Protein AF-A0A950PUA7-F1 (afdb_monomer_lite)

Foldseek 3Di:
DCLVAEAEDQDDQWDWDADPVRDIDIDGDDDDCNVPCVVVCALVNYEYEHEQDDPSLVVQQVVAWDQDRRYTYHYDDDDDD

Sequence (81 aa):
MAENVVIVSNRGPVSFSHDGDGTLVGHRGAGGIVSSVAPLVRDTGAAWMAAAISDADRAAASAGSIETEGFRFRMLAVDGD

Secondary structure (DSSP, 8-state):
--TT-EEEESS-SEEEEE-TTS-EEEEE--SHHHHHHHHHHTTTT-EEEEE--SHHHHHHHHT-EEEETTEEEEEE-PPP-

Radius of gyration: 12.46 Å; chains: 1; bounding box: 38×26×35 Å

pLDDT: mean 89.61, std 7.31, range [56.0, 95.0]

Structure (mmCIF, N/CA/C/O backbone):
data_AF-A0A950PUA7-F1
#
_entry.id   AF-A0A950PUA7-F1
#
loop_
_atom_site.group_PDB
_atom_site.id
_atom_site.type_symbol
_atom_site.label_atom_id
_atom_site.label_alt_id
_atom_site.label_comp_id
_atom_site.label_asym_id
_atom_site.label_entity_id
_atom_site.label_seq_id
_atom_site.pdbx_PDB_ins_code
_atom_site.Cartn_x
_atom_site.Cartn_y
_atom_site.Cartn_z
_atom_site.o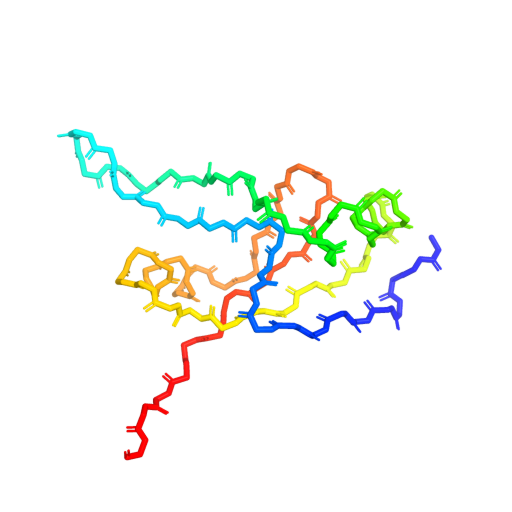ccupancy
_atom_site.B_iso_or_equiv
_atom_site.auth_seq_id
_atom_site.auth_comp_id
_atom_site.auth_asym_id
_atom_site.auth_atom_id
_atom_site.pdbx_PDB_model_num
ATOM 1 N N . MET A 1 1 ? -16.272 1.217 13.306 1.00 56.00 1 MET A N 1
ATOM 2 C CA . MET A 1 1 ? -17.629 1.229 12.706 1.00 56.00 1 MET A CA 1
ATOM 3 C C . MET A 1 1 ? -17.607 1.408 11.178 1.00 56.00 1 MET A C 1
ATOM 5 O O . MET A 1 1 ? -18.635 1.754 10.618 1.00 56.00 1 MET A O 1
ATOM 9 N N . ALA A 1 2 ? -16.498 1.134 10.470 1.00 64.88 2 ALA A N 1
ATOM 10 C CA . ALA A 1 2 ? -16.472 1.183 8.998 1.00 64.88 2 ALA A CA 1
ATOM 11 C C . ALA A 1 2 ? -16.182 -0.195 8.377 1.00 64.88 2 ALA A C 1
ATOM 13 O O . ALA A 1 2 ? -15.685 -0.288 7.262 1.00 64.88 2 ALA A O 1
ATOM 14 N N . GLU A 1 3 ? -16.511 -1.277 9.085 1.00 69.19 3 GLU A N 1
ATOM 15 C CA . GLU A 1 3 ? -16.302 -2.659 8.626 1.00 69.19 3 GLU A CA 1
ATOM 16 C C . GLU A 1 3 ? -17.025 -2.988 7.305 1.00 69.19 3 GLU A C 1
ATOM 18 O O . GLU A 1 3 ? -16.585 -3.862 6.566 1.00 69.19 3 GLU A O 1
ATOM 23 N N . ASN A 1 4 ? -18.072 -2.227 6.961 1.00 87.62 4 ASN A N 1
ATOM 24 C CA . ASN A 1 4 ? -18.812 -2.334 5.699 1.00 87.62 4 ASN A CA 1
ATOM 25 C C . ASN A 1 4 ? -18.356 -1.319 4.631 1.00 87.62 4 ASN A C 1
ATOM 27 O O . ASN A 1 4 ? -19.077 -1.078 3.663 1.00 87.62 4 ASN A O 1
ATOM 31 N N . VAL A 1 5 ? -17.194 -0.683 4.809 1.00 93.75 5 VAL A N 1
ATOM 32 C CA . VAL A 1 5 ? -16.634 0.274 3.847 1.00 93.75 5 VAL A CA 1
ATOM 33 C C . VAL A 1 5 ? -15.514 -0.385 3.053 1.00 93.75 5 VAL A C 1
ATOM 35 O O . VAL A 1 5 ? -14.556 -0.917 3.615 1.00 93.75 5 VAL A O 1
ATOM 38 N N . VAL A 1 6 ? -15.623 -0.289 1.728 1.00 94.31 6 VAL A N 1
ATOM 39 C CA . VAL A 1 6 ? -14.562 -0.666 0.793 1.00 94.31 6 VAL A CA 1
ATOM 40 C C . VAL A 1 6 ? -14.135 0.570 0.016 1.00 94.31 6 VAL A C 1
ATOM 42 O O . VAL A 1 6 ? -14.955 1.226 -0.624 1.00 94.31 6 VAL A O 1
ATOM 45 N N . ILE A 1 7 ? -12.844 0.878 0.060 1.00 93.88 7 ILE A N 1
ATOM 46 C CA . ILE A 1 7 ? -12.223 1.916 -0.760 1.00 93.88 7 ILE A CA 1
ATOM 47 C C . ILE A 1 7 ? -11.543 1.233 -1.936 1.00 93.88 7 ILE A C 1
ATOM 49 O O . ILE A 1 7 ? -10.790 0.278 -1.753 1.00 93.88 7 ILE A O 1
ATOM 53 N N . VAL A 1 8 ? -11.781 1.739 -3.142 1.00 94.56 8 VAL A N 1
ATOM 54 C CA . VAL A 1 8 ? -11.106 1.277 -4.356 1.00 94.56 8 VAL A CA 1
ATOM 55 C C . VAL A 1 8 ? -10.459 2.477 -5.027 1.00 94.56 8 VAL A C 1
ATOM 57 O O . VAL A 1 8 ? -11.132 3.451 -5.362 1.00 94.56 8 VAL A O 1
ATOM 60 N N . SER A 1 9 ? -9.145 2.426 -5.211 1.00 92.38 9 SER A N 1
ATOM 61 C CA . SER A 1 9 ? -8.385 3.473 -5.895 1.00 92.38 9 SER A CA 1
ATOM 62 C C . SER A 1 9 ? -7.206 2.867 -6.640 1.00 92.38 9 SER A C 1
ATOM 64 O O . SER A 1 9 ? -6.691 1.825 -6.254 1.00 92.38 9 SER A O 1
ATOM 66 N N . ASN A 1 10 ? -6.732 3.530 -7.698 1.00 91.06 10 ASN A N 1
ATOM 67 C CA . ASN A 1 10 ? -5.611 3.004 -8.483 1.00 91.06 10 ASN A CA 1
ATOM 68 C C . ASN A 1 10 ? -4.342 2.792 -7.633 1.00 91.06 10 ASN A C 1
ATOM 70 O O . ASN A 1 10 ? -3.643 1.801 -7.794 1.00 91.06 10 ASN A O 1
ATOM 74 N N . ARG A 1 11 ? -4.068 3.710 -6.695 1.00 89.38 11 ARG A N 1
ATOM 75 C CA . ARG A 1 11 ? -2.983 3.591 -5.710 1.00 89.38 11 ARG A CA 1
ATOM 76 C C . ARG A 1 11 ? -3.562 3.483 -4.307 1.00 89.38 11 ARG A C 1
ATOM 78 O O . ARG A 1 11 ? -4.476 4.240 -3.971 1.00 89.38 11 ARG A O 1
ATOM 85 N N . GLY A 1 12 ? -3.029 2.555 -3.521 1.00 90.31 12 GLY A N 1
ATOM 86 C CA . GLY A 1 12 ? -3.432 2.307 -2.140 1.00 90.31 12 GLY A CA 1
ATOM 87 C C . GLY A 1 12 ? -2.626 3.120 -1.121 1.00 90.31 12 GLY A C 1
ATOM 88 O O . GLY A 1 12 ? -1.779 3.934 -1.498 1.00 90.31 12 GLY A O 1
ATOM 89 N N . PRO A 1 13 ? -2.866 2.887 0.180 1.00 90.81 13 PRO A N 1
AT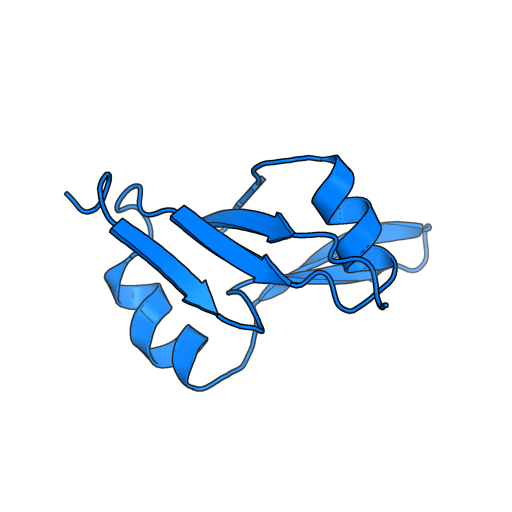OM 90 C CA . PRO A 1 13 ? -2.163 3.563 1.264 1.00 90.81 13 PRO A CA 1
ATOM 91 C C . PRO A 1 13 ? -0.737 3.034 1.467 1.00 90.81 13 PRO A C 1
ATOM 93 O O . PRO A 1 13 ? 0.023 3.641 2.217 1.00 90.81 13 PRO A O 1
ATOM 96 N N . VAL A 1 14 ? -0.374 1.932 0.802 1.00 91.12 14 VAL A N 1
ATOM 97 C CA . VAL A 1 14 ? 0.932 1.269 0.869 1.00 91.12 14 VAL A CA 1
ATOM 98 C C . VAL A 1 14 ? 1.365 0.862 -0.543 1.00 91.12 14 VAL A C 1
ATOM 100 O O . VAL A 1 14 ? 0.543 0.382 -1.323 1.00 91.12 14 VAL A O 1
ATOM 103 N N . SER A 1 15 ? 2.643 1.048 -0.862 1.00 90.50 15 SER A N 1
ATOM 104 C CA . SER A 1 15 ? 3.331 0.503 -2.045 1.00 90.50 15 SER A CA 1
ATOM 105 C C . SER A 1 15 ? 4.513 -0.352 -1.610 1.00 90.50 15 SER A C 1
ATOM 107 O O . SER A 1 15 ? 5.054 -0.108 -0.533 1.00 90.50 15 SER A O 1
ATOM 109 N N . PHE A 1 16 ? 4.963 -1.288 -2.438 1.00 92.19 16 PHE A N 1
ATOM 110 C CA . PHE A 1 16 ? 6.065 -2.179 -2.080 1.00 92.19 16 PHE A CA 1
ATOM 111 C C . PHE A 1 16 ? 7.316 -1.973 -2.927 1.00 92.19 16 PHE A C 1
ATOM 113 O O . PHE A 1 16 ? 7.260 -1.584 -4.092 1.00 92.19 16 PHE A O 1
ATOM 120 N N . SER A 1 17 ? 8.461 -2.282 -2.328 1.00 94.94 17 SER A N 1
ATOM 121 C CA . SER A 1 17 ? 9.739 -2.448 -3.018 1.00 94.94 17 SER A CA 1
ATOM 122 C C . SER A 1 17 ? 10.509 -3.612 -2.402 1.00 94.94 17 SER A C 1
ATOM 124 O O . SER A 1 17 ? 10.209 -4.030 -1.286 1.00 94.94 17 SER A O 1
ATOM 126 N N . HIS A 1 18 ? 11.531 -4.104 -3.097 1.00 94.94 18 HIS A N 1
ATOM 127 C CA . HIS A 1 18 ? 12.541 -4.957 -2.473 1.00 94.94 18 HIS A CA 1
ATOM 128 C C . HIS A 1 18 ? 13.657 -4.078 -1.899 1.00 94.94 18 HIS A C 1
ATOM 130 O O . HIS A 1 18 ? 14.005 -3.061 -2.506 1.00 94.94 18 HIS A O 1
ATOM 136 N N . ASP A 1 19 ? 14.179 -4.426 -0.728 1.00 94.88 19 ASP A N 1
ATOM 137 C CA . ASP A 1 19 ? 15.386 -3.810 -0.177 1.00 94.88 19 ASP A CA 1
ATOM 138 C C . ASP A 1 19 ? 16.670 -4.453 -0.741 1.00 94.88 19 ASP A C 1
ATOM 140 O O . ASP A 1 19 ? 16.624 -5.255 -1.677 1.00 94.88 19 ASP A O 1
ATOM 144 N N . GLY A 1 20 ? 17.832 -4.070 -0.198 1.00 94.06 20 GLY A N 1
ATOM 145 C CA . GLY A 1 20 ? 19.137 -4.564 -0.652 1.00 94.06 20 GLY A CA 1
ATOM 146 C C . GLY A 1 20 ? 19.349 -6.071 -0.465 1.00 94.06 20 GLY A C 1
ATOM 147 O O . GLY A 1 20 ? 20.156 -6.648 -1.190 1.00 94.06 20 GLY A O 1
ATOM 148 N N . ASP A 1 21 ? 18.594 -6.700 0.438 1.00 95.00 21 ASP A N 1
ATOM 149 C CA . ASP A 1 21 ? 18.657 -8.137 0.722 1.00 95.00 21 ASP A CA 1
ATOM 150 C C . ASP A 1 21 ? 17.564 -8.919 -0.034 1.00 95.00 21 ASP A C 1
ATOM 152 O O . ASP A 1 21 ? 17.439 -10.136 0.113 1.00 95.00 21 ASP A O 1
ATOM 156 N N . GLY A 1 22 ? 16.765 -8.236 -0.863 1.00 93.12 22 GLY A N 1
ATOM 157 C CA . GLY A 1 22 ? 15.644 -8.830 -1.589 1.00 93.12 22 GLY A CA 1
ATOM 158 C C . GLY A 1 22 ? 14.393 -9.030 -0.730 1.00 93.12 22 GLY A C 1
ATOM 159 O O . GLY A 1 22 ? 13.468 -9.719 -1.158 1.00 93.12 22 GLY A O 1
ATOM 160 N N . THR A 1 23 ? 14.332 -8.434 0.463 1.00 93.56 23 THR A N 1
ATOM 161 C CA . THR A 1 23 ? 13.155 -8.504 1.333 1.00 93.56 23 THR A CA 1
ATOM 162 C C . THR A 1 23 ? 12.097 -7.521 0.853 1.00 93.56 23 THR A C 1
ATOM 164 O O . THR A 1 23 ? 12.397 -6.385 0.487 1.00 93.56 23 THR A O 1
ATOM 167 N N . LEU A 1 24 ? 10.834 -7.948 0.855 1.00 92.50 24 LEU A N 1
ATOM 168 C CA . LEU A 1 24 ? 9.710 -7.098 0.483 1.00 92.50 24 LEU A CA 1
ATOM 169 C C . LEU A 1 24 ? 9.393 -6.106 1.613 1.00 92.50 24 LEU A C 1
ATOM 171 O O . LEU A 1 24 ? 9.036 -6.509 2.720 1.00 92.50 24 LEU A O 1
ATOM 175 N N . VAL A 1 25 ? 9.478 -4.809 1.322 1.00 92.56 25 VAL A N 1
ATOM 176 C CA . VAL A 1 25 ? 9.250 -3.722 2.282 1.00 92.56 25 VAL A CA 1
ATOM 177 C C . VAL A 1 25 ? 8.099 -2.839 1.810 1.00 92.56 25 VAL A C 1
ATOM 179 O O . VAL A 1 25 ? 8.035 -2.437 0.647 1.00 92.56 25 VAL A O 1
ATOM 182 N N . GLY A 1 26 ? 7.173 -2.551 2.727 1.00 90.50 26 GLY A N 1
ATOM 183 C CA . GLY A 1 26 ? 6.050 -1.648 2.497 1.00 90.50 26 GLY A CA 1
ATOM 184 C C . GLY A 1 26 ? 6.410 -0.198 2.808 1.00 90.50 26 GLY A C 1
ATOM 185 O O . GLY A 1 26 ? 7.037 0.096 3.823 1.00 90.50 26 GLY A O 1
ATOM 186 N N . HIS A 1 27 ? 5.951 0.711 1.957 1.00 89.56 27 HIS A N 1
ATOM 187 C CA . HIS A 1 27 ? 6.120 2.153 2.092 1.00 89.56 27 HIS A CA 1
ATOM 188 C C . HIS A 1 27 ? 4.764 2.825 2.092 1.00 89.56 27 HIS A C 1
ATOM 190 O O . HIS A 1 27 ? 3.930 2.552 1.227 1.00 89.56 27 HIS A O 1
ATOM 196 N N . ARG A 1 28 ? 4.554 3.752 3.023 1.00 88.12 28 ARG A N 1
ATOM 197 C CA . ARG A 1 28 ? 3.329 4.542 3.061 1.00 88.12 28 ARG A CA 1
ATOM 198 C C . ARG A 1 28 ? 3.184 5.364 1.780 1.00 88.12 28 ARG A C 1
ATOM 200 O O . ARG A 1 28 ? 4.056 6.156 1.426 1.00 88.12 28 ARG A O 1
ATOM 207 N N . GLY A 1 29 ? 2.048 5.209 1.113 1.00 84.69 29 GLY A N 1
ATOM 208 C CA . GLY A 1 29 ? 1.702 5.963 -0.081 1.00 84.69 29 GLY A CA 1
ATOM 209 C C . GLY A 1 29 ? 1.593 7.458 0.218 1.00 84.69 29 GLY A C 1
ATOM 210 O O . GLY A 1 29 ? 0.901 7.879 1.147 1.00 84.69 29 GLY A O 1
ATOM 211 N N . ALA A 1 30 ? 2.249 8.276 -0.600 1.00 77.69 30 ALA A N 1
ATOM 212 C CA . ALA A 1 30 ? 2.083 9.723 -0.596 1.00 77.69 30 ALA A CA 1
ATOM 213 C C . ALA A 1 30 ? 1.155 10.119 -1.755 1.00 77.69 30 ALA A C 1
ATOM 215 O O . ALA A 1 30 ? 1.470 9.902 -2.923 1.00 77.69 30 ALA A O 1
ATOM 216 N N . GLY A 1 31 ? -0.020 10.669 -1.447 1.00 84.62 31 GLY A N 1
ATOM 217 C CA . GLY A 1 31 ? -0.977 11.122 -2.458 1.00 84.62 31 GLY A CA 1
ATOM 218 C C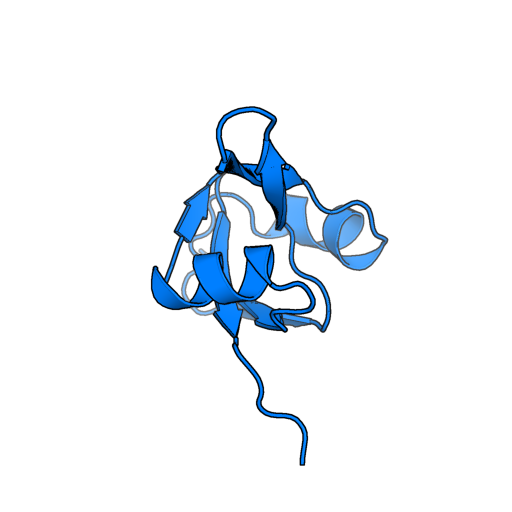 . GLY A 1 31 ? -2.248 11.689 -1.836 1.00 84.62 31 GLY A C 1
ATOM 219 O O . GLY A 1 31 ? -2.585 11.338 -0.710 1.00 84.62 31 GLY A O 1
ATOM 220 N N . GLY A 1 32 ? -2.962 12.550 -2.569 1.00 87.25 32 GLY A N 1
ATOM 221 C CA . GLY A 1 32 ? -4.121 13.292 -2.050 1.00 87.25 32 GLY A CA 1
ATOM 222 C C . GLY A 1 32 ? -5.244 12.413 -1.488 1.00 87.25 32 GLY A C 1
ATOM 223 O O . GLY A 1 32 ? -5.806 12.727 -0.444 1.00 87.25 32 GLY A O 1
ATOM 224 N N . ILE A 1 33 ? -5.543 11.280 -2.132 1.00 88.00 33 ILE A N 1
ATOM 225 C CA . ILE A 1 33 ? -6.537 10.317 -1.625 1.00 88.00 33 ILE A CA 1
ATOM 226 C C . ILE A 1 33 ? -6.032 9.646 -0.345 1.00 88.00 33 ILE A C 1
ATOM 228 O O . ILE A 1 33 ? -6.765 9.563 0.632 1.00 88.00 33 ILE A O 1
ATOM 232 N N . VAL A 1 34 ? -4.770 9.209 -0.312 1.00 89.50 34 VAL A N 1
ATOM 233 C CA . VAL A 1 34 ? -4.197 8.582 0.887 1.00 89.50 34 VAL A CA 1
ATOM 234 C C . VAL A 1 34 ? -4.173 9.570 2.051 1.00 89.50 34 VAL A C 1
ATOM 236 O O . VAL A 1 34 ? -4.603 9.231 3.145 1.00 89.50 34 VAL A O 1
ATOM 239 N N . SER A 1 35 ? -3.743 10.813 1.838 1.00 90.12 35 SER A N 1
ATOM 240 C CA . SER A 1 35 ? -3.684 11.808 2.912 1.00 90.12 35 SER A CA 1
ATOM 241 C C . SER A 1 35 ? -5.062 12.240 3.419 1.00 90.12 35 SER A C 1
ATOM 243 O O . SER A 1 35 ? -5.195 12.499 4.612 1.00 90.12 35 SER A O 1
ATOM 245 N N . SER A 1 36 ? -6.077 12.300 2.551 1.00 92.06 36 SER A N 1
ATOM 246 C CA . SER A 1 36 ? -7.438 12.707 2.933 1.00 92.06 36 SER A CA 1
ATOM 247 C C . SER A 1 36 ? -8.272 11.572 3.528 1.00 92.06 36 SER A C 1
ATOM 249 O O . SER A 1 36 ? -8.980 11.789 4.506 1.00 92.06 36 SER A O 1
ATOM 251 N N . VAL A 1 37 ? -8.187 10.362 2.968 1.00 91.81 37 VAL A N 1
ATOM 252 C CA . VAL A 1 37 ? -9.058 9.237 3.339 1.00 91.81 37 VAL A CA 1
ATOM 253 C C . VAL A 1 37 ? -8.445 8.379 4.439 1.00 91.81 37 VAL A C 1
ATOM 255 O O . VAL A 1 37 ? -9.163 7.946 5.336 1.00 91.81 37 VAL A O 1
ATOM 258 N N . ALA A 1 38 ? -7.127 8.149 4.426 1.00 90.69 38 ALA A N 1
ATOM 259 C CA . ALA A 1 38 ? -6.496 7.220 5.365 1.00 90.69 38 ALA A CA 1
ATOM 260 C C . ALA A 1 38 ? -6.744 7.561 6.852 1.00 90.69 38 ALA A C 1
ATOM 262 O O . ALA A 1 38 ? -7.047 6.638 7.606 1.00 90.69 38 ALA A O 1
ATOM 263 N N . PRO A 1 39 ? -6.711 8.835 7.305 1.00 91.81 39 PRO A N 1
ATOM 264 C CA . PRO A 1 39 ? -7.031 9.169 8.696 1.00 91.81 39 PRO A CA 1
ATOM 265 C C . PRO A 1 39 ? -8.471 8.834 9.107 1.00 91.81 39 PRO A C 1
ATOM 267 O O . PRO A 1 39 ? -8.727 8.620 10.286 1.00 91.81 39 PRO A O 1
ATOM 270 N N . LEU A 1 40 ? -9.407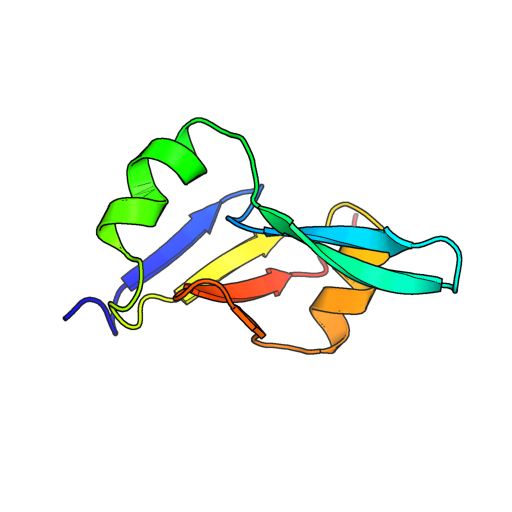 8.790 8.153 1.00 91.94 40 LEU A N 1
ATOM 271 C CA . LEU A 1 40 ? -10.827 8.533 8.413 1.00 91.94 40 LEU A CA 1
ATOM 272 C C . LEU A 1 40 ? -11.138 7.043 8.573 1.00 91.94 40 LEU A C 1
ATOM 274 O O . LEU A 1 40 ? -12.148 6.691 9.178 1.00 91.94 40 LEU A O 1
ATOM 278 N N . VAL A 1 41 ? -10.300 6.175 7.999 1.00 91.50 41 VAL A N 1
ATOM 279 C CA . VAL A 1 41 ? -10.562 4.729 7.913 1.00 91.50 41 VAL A CA 1
ATOM 280 C C . VAL A 1 41 ? -9.538 3.862 8.638 1.00 91.50 41 VAL A C 1
ATOM 282 O O . VAL A 1 41 ? -9.747 2.655 8.771 1.00 91.50 41 VAL A O 1
ATOM 285 N N . ARG A 1 42 ? -8.457 4.451 9.148 1.00 91.12 42 ARG A N 1
ATOM 286 C CA . ARG A 1 42 ? -7.495 3.757 10.007 1.00 91.12 42 ARG A CA 1
ATOM 287 C C . ARG A 1 42 ? -8.196 3.152 11.229 1.00 91.12 42 ARG A C 1
ATOM 289 O O . ARG A 1 42 ? -9.031 3.803 11.847 1.00 91.12 42 ARG A O 1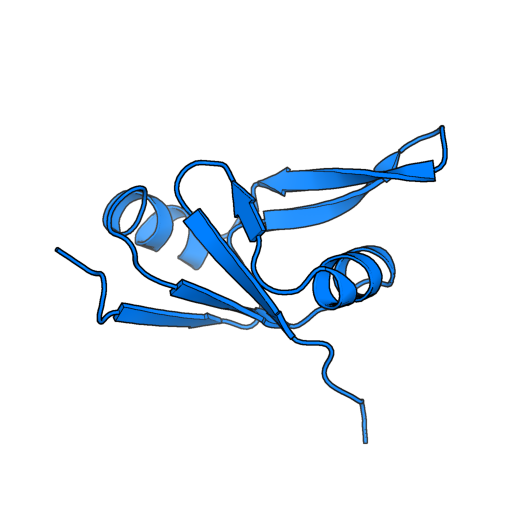
ATOM 296 N N . ASP A 1 43 ? -7.871 1.904 11.547 1.00 92.38 43 ASP A N 1
ATOM 297 C CA . ASP A 1 43 ? -8.393 1.124 12.680 1.00 92.38 43 ASP A CA 1
ATOM 298 C C . ASP A 1 43 ? -9.921 0.919 12.674 1.00 92.38 43 ASP A C 1
ATOM 300 O O . ASP A 1 43 ? -10.512 0.442 13.641 1.00 92.38 43 ASP A O 1
ATOM 304 N N . THR A 1 44 ? -10.599 1.250 11.570 1.00 92.81 44 THR A N 1
ATOM 305 C CA . THR A 1 44 ? -12.066 1.168 11.490 1.00 92.81 44 THR A CA 1
ATOM 306 C C . THR A 1 44 ? -12.599 -0.181 11.011 1.00 92.81 44 THR A C 1
ATOM 308 O O . THR A 1 44 ? -13.813 -0.407 11.111 1.00 92.81 44 THR A O 1
ATOM 311 N N . GLY A 1 45 ? -11.716 -1.031 10.475 1.00 91.31 45 GLY A N 1
ATOM 312 C CA . GLY A 1 45 ? -12.042 -2.289 9.799 1.00 91.31 45 GLY A CA 1
ATOM 313 C C . GLY A 1 45 ? -12.344 -2.158 8.301 1.00 91.31 45 GLY A C 1
ATOM 314 O O . GLY A 1 45 ? -12.601 -3.177 7.662 1.00 91.31 45 GLY A O 1
ATOM 315 N N . ALA A 1 46 ? -12.309 -0.944 7.736 1.00 93.75 46 ALA A N 1
ATOM 316 C CA . ALA A 1 46 ? -12.508 -0.730 6.304 1.00 93.75 46 ALA A CA 1
ATOM 317 C C . ALA A 1 46 ? -11.445 -1.457 5.464 1.00 93.75 46 ALA A C 1
ATOM 319 O O . ALA A 1 46 ? -10.270 -1.508 5.841 1.00 93.75 46 ALA A O 1
ATOM 320 N N . ALA A 1 47 ? -11.854 -1.974 4.305 1.00 93.38 47 ALA A N 1
ATOM 321 C CA . ALA A 1 47 ? -10.954 -2.616 3.354 1.00 93.38 47 ALA A CA 1
ATOM 322 C C . ALA A 1 47 ? -10.539 -1.642 2.246 1.00 93.38 47 ALA A C 1
ATOM 324 O O . ALA A 1 47 ? -11.375 -0.934 1.686 1.00 93.38 47 ALA A O 1
ATOM 325 N N . TRP A 1 48 ? -9.259 -1.642 1.880 1.00 94.06 48 TRP A N 1
ATOM 326 C CA . TRP A 1 48 ? -8.746 -0.844 0.766 1.00 94.06 48 TRP A CA 1
ATOM 327 C C . TRP A 1 48 ? -8.192 -1.739 -0.347 1.00 94.06 48 TRP A C 1
ATOM 329 O O . TRP A 1 48 ? -7.253 -2.499 -0.138 1.00 94.06 48 TRP A O 1
ATOM 339 N N . MET A 1 49 ? -8.754 -1.633 -1.547 1.00 94.38 49 MET A N 1
ATOM 340 C CA . MET A 1 49 ? -8.293 -2.335 -2.745 1.00 94.38 49 MET A CA 1
ATOM 341 C C . MET A 1 49 ? -7.519 -1.379 -3.658 1.00 94.38 49 MET A C 1
ATOM 343 O O . MET A 1 49 ? -7.992 -0.272 -3.938 1.00 94.38 49 MET A O 1
ATOM 347 N N . ALA A 1 50 ? -6.352 -1.803 -4.142 1.00 94.25 50 ALA A N 1
ATOM 348 C CA . ALA A 1 50 ? -5.558 -1.034 -5.100 1.00 94.25 50 ALA A CA 1
ATOM 349 C C . ALA A 1 50 ? -4.880 -1.926 -6.141 1.00 94.25 50 ALA A C 1
ATOM 351 O O . ALA A 1 50 ? -4.675 -3.112 -5.898 1.00 94.25 50 ALA A O 1
ATOM 352 N N . ALA A 1 51 ? -4.540 -1.365 -7.301 1.00 94.00 51 ALA A N 1
ATOM 353 C CA . ALA A 1 51 ? -3.858 -2.109 -8.353 1.00 94.00 51 ALA A CA 1
ATOM 354 C C . ALA A 1 51 ? -2.395 -2.383 -7.973 1.00 94.00 51 ALA A C 1
ATOM 356 O O . ALA A 1 51 ? -1.700 -1.503 -7.464 1.00 94.00 51 ALA A O 1
ATOM 357 N N . ALA A 1 52 ? -1.919 -3.592 -8.269 1.00 94.38 52 ALA A N 1
ATOM 358 C CA . ALA A 1 52 ? -0.504 -3.921 -8.227 1.00 94.38 52 ALA A CA 1
ATOM 359 C C . ALA A 1 52 ? 0.183 -3.358 -9.478 1.00 94.38 52 ALA A C 1
ATOM 361 O O . ALA A 1 52 ? -0.057 -3.833 -10.590 1.00 94.38 52 ALA A O 1
ATOM 362 N N . ILE A 1 53 ? 1.006 -2.322 -9.300 1.00 91.31 53 ILE A N 1
ATOM 363 C CA . ILE A 1 53 ? 1.629 -1.587 -10.411 1.00 91.31 53 ILE A CA 1
ATOM 364 C C . ILE A 1 53 ? 3.045 -2.102 -10.678 1.00 91.31 53 ILE A C 1
ATOM 366 O O . ILE A 1 53 ? 3.424 -2.272 -11.834 1.00 91.31 53 ILE A O 1
ATOM 370 N N . SER A 1 54 ? 3.825 -2.342 -9.624 1.00 92.69 54 SER A N 1
ATOM 371 C CA . SER A 1 54 ? 5.192 -2.864 -9.721 1.00 92.69 54 SER A CA 1
ATOM 372 C C . SER A 1 54 ? 5.257 -4.378 -9.509 1.00 92.69 54 SER A C 1
ATOM 374 O O . SER A 1 54 ? 4.335 -4.980 -8.958 1.00 92.69 54 SER A O 1
ATOM 376 N N . ASP A 1 55 ? 6.382 -4.996 -9.874 1.00 93.56 55 ASP A N 1
ATOM 377 C CA . ASP A 1 55 ? 6.633 -6.415 -9.588 1.00 93.56 55 ASP A CA 1
ATOM 378 C C . ASP A 1 55 ? 6.617 -6.711 -8.081 1.00 93.56 55 ASP A C 1
ATOM 380 O O . ASP A 1 55 ? 6.112 -7.747 -7.653 1.00 93.56 55 ASP A O 1
ATOM 384 N N . ALA A 1 56 ? 7.096 -5.771 -7.260 1.00 94.19 56 ALA A N 1
ATOM 385 C CA . ALA A 1 56 ? 7.012 -5.867 -5.806 1.00 94.19 56 ALA A CA 1
ATOM 386 C C . ALA A 1 56 ? 5.553 -5.802 -5.317 1.00 94.19 56 ALA A C 1
ATOM 388 O O . ALA A 1 56 ? 5.155 -6.591 -4.460 1.00 94.19 56 ALA A O 1
ATOM 389 N N . ASP A 1 57 ? 4.719 -4.934 -5.899 1.00 93.25 57 ASP A N 1
ATOM 390 C CA . ASP A 1 57 ? 3.285 -4.912 -5.584 1.00 93.25 57 ASP A CA 1
ATOM 391 C C . ASP A 1 57 ? 2.589 -6.210 -6.025 1.00 93.25 57 ASP A C 1
ATOM 393 O O . ASP A 1 57 ? 1.685 -6.689 -5.342 1.00 93.25 57 ASP A O 1
ATOM 397 N N . ARG A 1 58 ? 3.005 -6.808 -7.151 1.00 93.75 58 ARG A N 1
ATOM 398 C CA . ARG A 1 58 ? 2.483 -8.103 -7.624 1.00 93.75 58 ARG A CA 1
ATOM 399 C C . ARG A 1 58 ? 2.896 -9.247 -6.697 1.00 93.75 58 ARG A C 1
ATOM 401 O O . ARG A 1 58 ? 2.065 -10.102 -6.393 1.00 93.75 58 ARG A O 1
ATOM 408 N N . ALA A 1 59 ? 4.125 -9.232 -6.182 1.00 92.69 59 ALA A N 1
ATOM 409 C CA . ALA A 1 59 ? 4.559 -10.158 -5.139 1.00 92.69 59 ALA A CA 1
ATOM 410 C C . ALA A 1 59 ? 3.707 -9.990 -3.869 1.00 92.69 59 ALA A C 1
ATOM 412 O O . ALA A 1 59 ? 3.188 -10.976 -3.344 1.00 92.69 59 ALA A O 1
ATOM 413 N N . ALA A 1 60 ? 3.455 -8.751 -3.436 1.00 91.12 60 ALA A N 1
ATOM 414 C CA . ALA A 1 60 ? 2.562 -8.466 -2.314 1.00 91.12 60 ALA A CA 1
ATOM 415 C C . ALA A 1 60 ? 1.120 -8.946 -2.565 1.00 91.12 60 ALA A C 1
ATOM 417 O O . ALA A 1 60 ? 0.478 -9.469 -1.657 1.00 91.12 60 ALA A O 1
ATOM 418 N N . ALA A 1 61 ? 0.610 -8.825 -3.796 1.00 93.25 61 ALA A N 1
ATOM 419 C CA . ALA A 1 61 ? -0.729 -9.292 -4.163 1.00 93.25 61 ALA A CA 1
ATOM 420 C C . ALA A 1 61 ? -0.915 -10.800 -3.944 1.00 93.25 61 ALA A C 1
ATOM 422 O O . ALA A 1 61 ? -2.008 -11.235 -3.573 1.00 93.25 61 ALA A O 1
ATOM 423 N N . SER A 1 62 ? 0.151 -11.590 -4.112 1.00 91.19 62 SER A N 1
ATOM 424 C CA . SER A 1 62 ? 0.121 -13.038 -3.871 1.00 91.19 62 SER A CA 1
ATOM 425 C C . SER A 1 62 ? -0.073 -13.407 -2.392 1.00 91.19 62 SER A C 1
ATOM 427 O O . SER A 1 62 ? -0.593 -14.481 -2.098 1.00 91.19 62 SER A O 1
ATOM 429 N N . ALA A 1 63 ? 0.259 -12.501 -1.463 1.00 87.56 63 ALA A N 1
ATOM 430 C CA . ALA A 1 63 ? 0.050 -12.691 -0.027 1.00 87.56 63 ALA A CA 1
ATOM 431 C C . ALA A 1 63 ? -1.415 -12.484 0.409 1.00 87.56 63 ALA A C 1
ATOM 433 O O . ALA A 1 63 ? -1.784 -12.830 1.531 1.00 87.56 63 ALA A O 1
ATOM 434 N N . GLY A 1 64 ? -2.273 -11.942 -0.464 1.00 90.19 64 GLY A N 1
ATOM 435 C CA . GLY A 1 64 ? -3.685 -11.707 -0.170 1.00 90.19 64 GLY A CA 1
ATOM 436 C C . GLY A 1 64 ? -3.941 -10.404 0.595 1.00 90.19 64 GLY A C 1
ATOM 437 O O . GLY A 1 64 ? -3.502 -9.333 0.179 1.00 90.19 64 GLY A O 1
ATOM 438 N N . SER A 1 65 ? -4.749 -10.474 1.658 1.00 90.50 65 SER A N 1
ATOM 439 C CA . SER A 1 65 ? -5.055 -9.308 2.497 1.00 90.50 65 SER A CA 1
ATOM 440 C C . SER A 1 65 ? -3.907 -9.047 3.464 1.00 90.50 65 SER A C 1
ATOM 442 O O . SER A 1 65 ? -3.481 -9.952 4.175 1.00 90.50 65 SER A O 1
ATOM 444 N N . ILE A 1 66 ? -3.461 -7.800 3.532 1.00 88.69 66 ILE A N 1
ATOM 445 C CA . ILE A 1 66 ? -2.370 -7.349 4.390 1.00 88.69 66 ILE A CA 1
ATOM 446 C C . ILE A 1 66 ? -2.955 -6.390 5.424 1.00 88.69 66 ILE A C 1
ATOM 448 O O . ILE A 1 66 ? -3.698 -5.465 5.083 1.00 88.69 66 ILE A O 1
ATOM 452 N N . GLU A 1 67 ? -2.624 -6.619 6.692 1.00 89.94 67 GLU A N 1
ATOM 453 C CA . GLU A 1 67 ? -2.938 -5.696 7.779 1.00 89.94 67 GLU A CA 1
ATOM 454 C C . GLU A 1 67 ? -1.654 -4.986 8.216 1.00 89.94 67 GLU A C 1
ATOM 456 O O . GLU A 1 67 ? -0.709 -5.614 8.686 1.00 89.94 67 GLU A O 1
ATOM 461 N N . THR A 1 68 ? -1.587 -3.673 7.999 1.00 84.88 68 THR A N 1
ATOM 462 C CA . THR A 1 68 ? -0.427 -2.848 8.369 1.00 84.88 68 THR A CA 1
ATOM 463 C C . THR A 1 68 ? -0.843 -1.399 8.581 1.00 84.88 68 THR A C 1
ATOM 465 O O . THR A 1 68 ? -1.800 -0.932 7.969 1.00 84.88 68 THR A O 1
ATOM 468 N N . GLU A 1 69 ? -0.141 -0.678 9.455 1.00 82.62 69 GLU A N 1
ATOM 469 C CA . GLU A 1 69 ? -0.430 0.724 9.804 1.00 82.62 69 GLU A CA 1
ATOM 470 C C . GLU A 1 69 ? -1.907 1.023 10.158 1.00 82.62 69 GLU A C 1
ATOM 472 O O . GLU A 1 69 ? -2.399 2.136 9.937 1.00 82.62 69 GLU A O 1
ATOM 477 N N . GLY A 1 70 ? -2.627 0.031 10.695 1.00 87.88 70 GLY A N 1
ATOM 478 C CA . GLY A 1 70 ? -4.054 0.148 11.012 1.00 87.88 70 GLY A CA 1
ATOM 479 C C . GLY A 1 70 ? -4.985 0.068 9.796 1.00 87.88 70 GLY A C 1
ATOM 480 O O . GLY A 1 70 ? -6.164 0.409 9.888 1.00 87.88 70 GLY A O 1
ATOM 481 N N . PHE A 1 71 ? -4.482 -0.359 8.638 1.00 88.50 71 PHE A N 1
ATOM 482 C CA . PHE A 1 71 ? -5.265 -0.590 7.427 1.00 88.50 71 PHE A CA 1
ATOM 483 C C . PHE A 1 71 ? -5.378 -2.078 7.142 1.00 88.50 71 PHE A C 1
ATOM 485 O O . PHE A 1 71 ? -4.383 -2.797 7.191 1.00 88.50 71 PHE A O 1
ATOM 492 N N . ARG A 1 72 ? -6.573 -2.508 6.736 1.00 92.62 72 ARG A N 1
ATOM 493 C CA . ARG A 1 72 ? -6.756 -3.748 5.988 1.00 92.62 72 ARG A CA 1
ATOM 494 C C . ARG A 1 72 ? -6.757 -3.400 4.510 1.00 92.62 72 ARG A C 1
ATOM 496 O O . ARG A 1 72 ? -7.630 -2.662 4.051 1.00 92.62 72 ARG A O 1
ATOM 503 N N . PHE A 1 73 ? -5.803 -3.914 3.748 1.00 91.69 73 PHE A N 1
ATOM 504 C CA . PHE A 1 73 ? -5.745 -3.640 2.318 1.00 91.69 73 PHE A CA 1
ATOM 505 C C . PHE A 1 73 ? -5.355 -4.869 1.503 1.00 91.69 73 PHE A C 1
ATOM 507 O O . PHE A 1 73 ? -4.807 -5.836 2.026 1.00 91.69 73 PHE A O 1
ATOM 514 N N . ARG A 1 74 ? -5.651 -4.834 0.206 1.00 93.25 74 ARG A N 1
ATOM 515 C CA . ARG A 1 74 ? -5.293 -5.890 -0.739 1.00 93.25 74 ARG A CA 1
ATOM 516 C C . ARG A 1 74 ? -4.850 -5.282 -2.063 1.00 93.25 74 ARG A C 1
ATOM 518 O O . ARG A 1 74 ? -5.528 -4.424 -2.631 1.00 93.25 74 ARG A O 1
ATOM 525 N N . MET A 1 75 ? -3.718 -5.775 -2.554 1.00 94.00 75 MET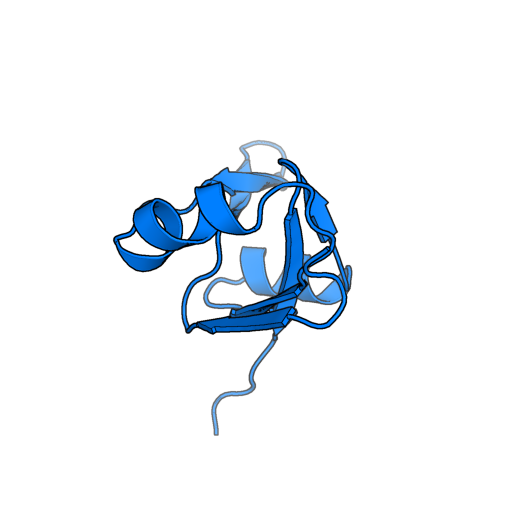 A N 1
ATOM 526 C CA . MET A 1 75 ? -3.242 -5.510 -3.907 1.00 94.00 75 MET A CA 1
ATOM 527 C C . MET A 1 75 ? -3.969 -6.423 -4.898 1.00 94.00 75 MET A C 1
ATOM 529 O O . MET A 1 75 ? -4.149 -7.618 -4.653 1.00 94.00 75 MET A O 1
ATOM 533 N N . LEU A 1 76 ? -4.386 -5.856 -6.023 1.00 94.38 76 LEU A N 1
ATOM 534 C CA . LEU A 1 76 ? -5.037 -6.557 -7.120 1.00 94.38 76 LEU A CA 1
ATOM 535 C C . LEU A 1 76 ? -4.043 -6.671 -8.275 1.00 94.38 76 LEU A C 1
ATOM 537 O O . LEU A 1 76 ? -3.714 -5.670 -8.912 1.00 94.38 76 LEU A O 1
ATOM 541 N N . ALA A 1 77 ? -3.562 -7.885 -8.542 1.00 93.69 77 ALA A N 1
ATOM 542 C CA . ALA A 1 77 ? -2.832 -8.181 -9.767 1.00 93.69 77 ALA A CA 1
ATOM 543 C C . ALA A 1 77 ? -3.831 -8.159 -10.928 1.00 93.69 77 ALA A C 1
ATOM 545 O O . ALA A 1 77 ? -4.588 -9.105 -11.122 1.00 93.69 77 ALA A O 1
ATOM 546 N N . VAL A 1 78 ? -3.881 -7.028 -11.628 1.00 89.69 78 VAL A N 1
ATOM 547 C CA . VAL A 1 78 ? -4.691 -6.871 -12.835 1.00 89.69 78 VAL A CA 1
ATOM 548 C C . VAL A 1 78 ? -3.816 -7.269 -14.018 1.00 89.69 78 VAL A C 1
ATOM 550 O O . VAL A 1 78 ? -2.672 -6.801 -14.140 1.00 89.69 78 VAL A O 1
ATOM 553 N N . ASP A 1 79 ? -4.333 -8.170 -14.842 1.00 84.88 79 ASP A N 1
ATOM 554 C CA . ASP A 1 79 ? -3.710 -8.537 -16.106 1.00 84.88 79 ASP A CA 1
ATOM 555 C C . ASP A 1 79 ? -3.938 -7.401 -17.109 1.00 84.88 79 ASP A C 1
ATOM 557 O O . ASP A 1 79 ? -5.002 -6.782 -17.133 1.00 84.88 79 ASP A O 1
ATOM 561 N N . GLY A 1 80 ? -2.900 -7.061 -17.871 1.00 74.75 80 GLY A N 1
ATOM 562 C CA . GLY A 1 80 ? -3.055 -6.157 -19.004 1.00 74.75 80 GLY A CA 1
ATOM 563 C C . GLY A 1 80 ? -3.554 -6.965 -20.192 1.00 74.75 80 GLY A C 1
ATOM 564 O O . GLY A 1 80 ? -2.902 -7.947 -20.543 1.00 74.75 80 GLY A O 1
ATOM 565 N N . ASP A 1 81 ? -4.690 -6.566 -20.762 1.00 58.25 81 ASP A N 1
ATOM 566 C CA . ASP A 1 81 ? -5.152 -7.062 -22.064 1.00 58.25 81 ASP A CA 1
ATOM 567 C C . ASP A 1 81 ? -4.182 -6.670 -23.195 1.00 58.25 81 ASP A C 1
ATOM 569 O O . ASP A 1 81 ? -3.608 -5.552 -23.136 1.00 58.25 81 ASP A O 1
#